Protein AF-A0A7L2BJD1-F1 (afdb_monomer_lite)

pLDDT: mean 76.19, std 15.93, range [39.94, 93.81]

Sequence (94 aa):
PVSPRSMAVQTTEWIFLGCYHGHVATIWSLGMLLYVMVCGSMPFWDDCDIVWGQLFFRKQVSPDCQHLICWCLSKHPADRPVLEQILRHPWVRG

Foldseek 3Di:
DDDPVVVVVVCVVCCVVCVLVVQLVVLLVVLQVLLCVVQVDGQDDDPVCLVVLDGDRPDPDDPQSVVSSSQSSDNDSVSHDGPVVSCVGPVNVD

Structure (mmCIF, N/CA/C/O backbone):
data_AF-A0A7L2BJD1-F1
#
_entry.id   AF-A0A7L2BJD1-F1
#
loop_
_atom_site.group_PDB
_atom_site.id
_atom_site.type_symbol
_atom_site.label_atom_id
_atom_site.label_alt_id
_atom_site.label_comp_id
_atom_site.label_asym_id
_atom_site.label_entity_id
_atom_site.label_seq_id
_atom_site.pdbx_PDB_ins_code
_atom_site.Cartn_x
_atom_site.Cartn_y
_atom_site.Cartn_z
_atom_site.occupancy
_atom_site.B_iso_or_equiv
_atom_site.auth_seq_id
_atom_site.auth_comp_id
_atom_site.auth_asym_id
_atom_site.auth_atom_id
_atom_site.pdbx_PDB_model_num
ATOM 1 N N . PRO A 1 1 ? 17.397 3.889 -42.124 1.00 39.94 1 PRO A N 1
ATOM 2 C CA . PRO A 1 1 ? 16.221 4.790 -42.055 1.00 39.94 1 PRO A CA 1
ATOM 3 C C . PRO A 1 1 ? 14.957 3.995 -41.697 1.00 39.94 1 PRO A C 1
ATOM 5 O O . PRO A 1 1 ? 14.371 3.333 -42.547 1.00 39.94 1 PRO A O 1
ATOM 8 N N . VAL A 1 2 ? 14.611 3.969 -40.409 1.00 47.25 2 VAL A N 1
ATOM 9 C CA . VAL A 1 2 ? 13.447 3.235 -39.888 1.00 47.25 2 VAL A CA 1
ATOM 10 C C . VAL A 1 2 ? 12.153 3.997 -40.186 1.00 47.25 2 VAL A C 1
ATOM 12 O O . VAL A 1 2 ? 12.084 5.212 -40.024 1.00 47.25 2 VAL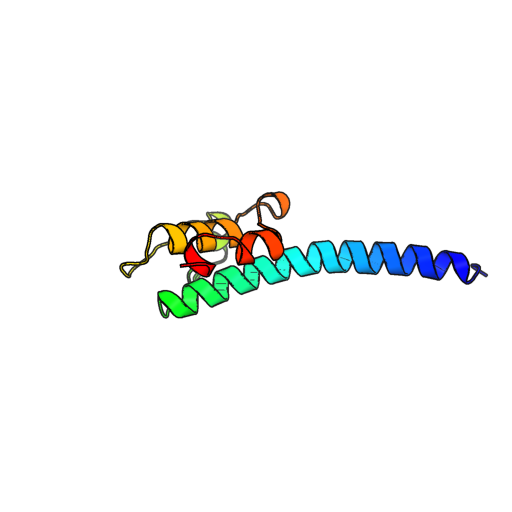 A O 1
ATOM 15 N N . SER A 1 3 ? 11.150 3.268 -40.678 1.00 46.12 3 SER A N 1
ATOM 16 C CA . SER A 1 3 ? 9.871 3.795 -41.167 1.00 46.12 3 SER A CA 1
ATOM 17 C C . SER A 1 3 ? 9.016 4.366 -40.017 1.00 46.12 3 SER A C 1
ATOM 19 O O . SER A 1 3 ? 8.998 3.772 -38.937 1.00 46.12 3 SER A O 1
ATOM 21 N N . PRO A 1 4 ? 8.258 5.465 -40.211 1.00 53.25 4 PRO A N 1
ATOM 22 C CA . PRO A 1 4 ? 7.480 6.124 -39.149 1.00 53.25 4 PRO A CA 1
ATOM 23 C C . PRO A 1 4 ? 6.436 5.227 -38.455 1.00 53.25 4 PRO A C 1
ATOM 25 O O . PRO A 1 4 ? 6.066 5.491 -37.314 1.00 53.25 4 PRO A O 1
ATOM 28 N N . ARG A 1 5 ? 6.001 4.122 -39.081 1.00 52.78 5 ARG A N 1
ATOM 29 C CA . ARG A 1 5 ? 5.136 3.115 -38.429 1.00 52.78 5 ARG A CA 1
ATOM 30 C C . ARG A 1 5 ? 5.838 2.330 -37.320 1.00 52.78 5 ARG A C 1
ATOM 32 O O . ARG A 1 5 ? 5.187 1.956 -36.352 1.00 52.78 5 ARG A O 1
ATOM 39 N N . SER A 1 6 ? 7.144 2.098 -37.437 1.00 49.06 6 SER A N 1
ATOM 40 C CA . SER A 1 6 ? 7.919 1.364 -36.431 1.00 49.06 6 SER A CA 1
ATOM 41 C C . SER A 1 6 ? 8.142 2.198 -35.168 1.00 49.06 6 SER A C 1
ATOM 43 O O . SER A 1 6 ? 8.147 1.646 -34.075 1.00 49.06 6 SER A O 1
ATOM 45 N N . MET A 1 7 ? 8.233 3.529 -35.298 1.00 53.19 7 MET A N 1
ATOM 46 C CA . MET A 1 7 ? 8.322 4.433 -34.145 1.00 53.19 7 MET A CA 1
ATOM 47 C C . MET A 1 7 ? 7.046 4.421 -33.305 1.00 53.19 7 MET A C 1
ATOM 49 O O . MET A 1 7 ? 7.152 4.479 -32.093 1.00 53.19 7 MET A O 1
ATOM 53 N N . ALA A 1 8 ? 5.861 4.308 -33.912 1.00 53.25 8 ALA A N 1
ATOM 54 C CA . ALA A 1 8 ? 4.598 4.309 -33.170 1.00 53.25 8 ALA A CA 1
ATOM 55 C C . ALA A 1 8 ? 4.378 3.024 -32.351 1.00 53.25 8 ALA A C 1
ATOM 57 O O . ALA A 1 8 ? 3.861 3.085 -31.240 1.00 53.25 8 ALA A O 1
ATOM 58 N N . VAL A 1 9 ? 4.785 1.858 -32.864 1.00 52.66 9 VAL A N 1
ATOM 59 C CA . VAL A 1 9 ? 4.727 0.602 -32.090 1.00 52.66 9 VAL A CA 1
ATOM 60 C C . VAL A 1 9 ? 5.756 0.642 -30.966 1.00 52.66 9 VAL A C 1
ATOM 62 O O . VAL A 1 9 ? 5.409 0.338 -29.829 1.00 52.66 9 VAL A O 1
ATOM 65 N N . GLN A 1 10 ? 6.958 1.143 -31.268 1.00 44.72 10 GLN A N 1
ATOM 66 C CA . GLN A 1 10 ? 8.029 1.281 -30.294 1.00 44.72 10 GLN A CA 1
ATOM 67 C C . GLN A 1 10 ? 7.678 2.287 -29.190 1.00 44.72 10 GLN A C 1
ATOM 69 O O . GLN A 1 10 ? 7.824 1.998 -28.011 1.00 44.72 10 GLN A O 1
ATOM 74 N N . THR A 1 11 ? 7.123 3.452 -29.518 1.00 53.12 11 THR A N 1
ATOM 75 C CA . THR A 1 11 ? 6.646 4.396 -28.500 1.00 53.12 11 THR A CA 1
ATOM 76 C C . THR A 1 11 ? 5.520 3.791 -27.684 1.00 53.12 11 THR A C 1
ATOM 78 O 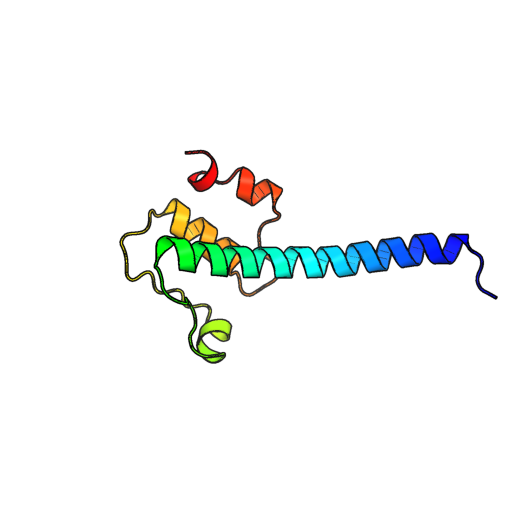O . THR A 1 11 ? 5.504 3.987 -26.482 1.00 53.12 11 THR A O 1
ATOM 81 N N . THR A 1 12 ? 4.620 3.014 -28.287 1.00 52.53 12 THR A N 1
ATOM 82 C CA . THR A 1 12 ? 3.541 2.359 -27.546 1.00 52.53 12 THR A CA 1
ATOM 83 C C . THR A 1 12 ? 4.105 1.307 -26.595 1.00 52.53 12 THR A C 1
ATOM 85 O O . THR A 1 12 ? 3.780 1.358 -25.425 1.00 52.53 12 THR A O 1
ATOM 88 N N . GLU A 1 13 ? 5.018 0.423 -26.995 1.00 47.94 13 GLU A N 1
ATOM 89 C CA . GLU A 1 13 ? 5.638 -0.531 -26.058 1.00 47.94 13 GLU A CA 1
ATOM 90 C C . GLU A 1 13 ? 6.524 0.150 -25.000 1.00 47.94 13 GLU A C 1
ATOM 92 O O . GLU A 1 13 ? 6.503 -0.302 -23.867 1.00 47.94 13 GLU A O 1
ATOM 97 N N . TRP A 1 14 ? 7.226 1.255 -25.295 1.00 49.00 14 TRP A N 1
ATOM 98 C CA . TRP A 1 14 ? 8.014 2.017 -24.307 1.00 49.00 14 TRP A CA 1
ATOM 99 C C . TRP A 1 14 ? 7.140 2.842 -23.358 1.00 49.00 14 TRP A C 1
ATOM 101 O O . TRP A 1 14 ? 7.440 2.926 -22.170 1.00 49.00 14 TRP A O 1
ATOM 111 N N . ILE A 1 15 ? 6.049 3.427 -23.856 1.00 53.38 15 ILE A N 1
ATOM 112 C CA . ILE A 1 15 ? 5.037 4.105 -23.044 1.00 53.38 15 ILE A CA 1
ATOM 113 C C . ILE A 1 15 ? 4.294 3.059 -22.230 1.00 53.38 15 ILE A C 1
ATOM 115 O O . ILE A 1 15 ? 4.131 3.267 -21.050 1.00 53.38 15 ILE A O 1
ATOM 119 N N . PHE A 1 16 ? 3.915 1.905 -22.775 1.00 50.25 16 PHE A N 1
ATOM 120 C CA . PHE A 1 16 ? 3.281 0.849 -21.997 1.00 50.25 16 PHE A CA 1
ATOM 121 C C . PHE A 1 16 ? 4.268 0.234 -21.001 1.00 50.25 16 PHE A C 1
ATOM 123 O O . PHE A 1 16 ? 3.906 0.169 -19.844 1.00 50.25 16 PHE A O 1
ATOM 130 N N . LEU A 1 17 ? 5.514 -0.133 -21.332 1.00 49.41 17 LEU A N 1
ATOM 131 C CA . LEU A 1 17 ? 6.488 -0.637 -20.341 1.00 49.41 17 LEU A CA 1
ATOM 132 C C . LEU A 1 17 ? 6.842 0.423 -19.293 1.00 49.41 17 LEU A C 1
ATOM 134 O O . LEU A 1 17 ? 6.957 0.090 -18.115 1.00 49.41 17 LEU A O 1
ATOM 138 N N . GLY A 1 18 ? 7.010 1.680 -19.707 1.00 49.53 18 GLY A N 1
ATOM 139 C CA . GLY A 1 18 ? 7.299 2.823 -18.842 1.00 49.53 18 GLY A CA 1
ATOM 140 C C . GLY A 1 18 ? 6.096 3.270 -18.012 1.00 49.53 18 GLY A C 1
ATOM 141 O O . GLY A 1 18 ? 6.275 3.698 -16.880 1.00 49.53 18 GLY A O 1
ATOM 142 N N . CYS A 1 19 ? 4.871 3.096 -18.508 1.00 52.19 19 CYS A N 1
ATOM 143 C CA . CYS A 1 19 ? 3.621 3.274 -17.771 1.00 52.19 19 CYS A CA 1
ATOM 144 C C . CYS A 1 19 ? 3.297 2.044 -16.928 1.00 52.19 19 CYS A C 1
ATOM 146 O O . CYS A 1 19 ? 2.716 2.214 -15.878 1.00 52.19 19 CYS A O 1
ATOM 148 N N . TYR A 1 20 ? 3.687 0.825 -17.290 1.00 51.66 20 TYR A N 1
ATOM 149 C CA . TYR A 1 20 ? 3.524 -0.362 -16.447 1.00 51.66 20 TYR A CA 1
ATOM 150 C C . TYR A 1 20 ? 4.486 -0.267 -15.262 1.00 51.66 20 TYR A C 1
ATOM 152 O O . TYR A 1 20 ? 4.050 -0.345 -14.117 1.00 51.66 20 TYR A O 1
ATOM 160 N N . HIS A 1 21 ? 5.768 0.030 -15.503 1.00 55.25 21 HIS A N 1
ATOM 161 C CA . HIS A 1 21 ? 6.719 0.330 -14.426 1.00 55.25 21 HIS A CA 1
ATOM 162 C C . HIS A 1 21 ? 6.345 1.615 -13.678 1.00 55.25 21 HIS A C 1
ATOM 164 O O . HIS A 1 21 ? 6.427 1.659 -12.454 1.00 55.25 21 HIS A O 1
ATOM 170 N N . GLY A 1 22 ? 5.881 2.643 -14.391 1.00 59.88 22 GLY A N 1
ATOM 171 C CA . GLY A 1 22 ? 5.462 3.921 -13.822 1.00 59.88 22 GLY A CA 1
ATOM 172 C C . GLY A 1 22 ? 4.209 3.801 -12.963 1.00 59.88 22 GLY A C 1
ATOM 173 O O . GLY A 1 22 ? 4.178 4.360 -11.875 1.00 59.88 22 GLY A O 1
ATOM 174 N N . HIS A 1 23 ? 3.209 3.021 -13.372 1.00 64.69 23 HIS A N 1
ATOM 175 C CA . HIS A 1 23 ? 2.014 2.734 -12.580 1.00 64.69 23 HIS A CA 1
ATOM 176 C C . HIS A 1 23 ? 2.405 1.965 -11.327 1.00 64.69 23 HIS A C 1
ATOM 178 O O . HIS A 1 23 ? 2.007 2.351 -10.238 1.00 64.69 23 HIS A O 1
ATOM 184 N N . VAL A 1 24 ? 3.242 0.936 -11.439 1.00 63.28 24 VAL A N 1
ATOM 185 C CA . VAL A 1 24 ? 3.679 0.157 -10.275 1.00 63.28 24 VAL A CA 1
ATOM 186 C C . VAL A 1 24 ? 4.512 1.006 -9.298 1.00 63.28 24 VAL A C 1
ATOM 188 O O . VAL A 1 24 ? 4.351 0.880 -8.078 1.00 63.28 24 VAL A O 1
ATOM 191 N N . ALA A 1 25 ? 5.357 1.910 -9.801 1.00 70.00 25 ALA A N 1
ATOM 192 C CA . ALA A 1 25 ? 6.044 2.907 -8.982 1.00 70.00 25 ALA A CA 1
ATOM 193 C C . ALA A 1 25 ? 5.054 3.898 -8.340 1.00 70.00 25 ALA A C 1
ATOM 195 O O . ALA A 1 25 ? 5.139 4.165 -7.144 1.00 70.00 25 ALA A O 1
ATOM 196 N N . THR A 1 26 ? 4.055 4.362 -9.095 1.00 81.44 26 THR A N 1
ATOM 197 C CA . THR A 1 26 ? 3.004 5.273 -8.615 1.00 81.44 26 THR A CA 1
ATOM 198 C C . THR A 1 26 ? 2.176 4.642 -7.496 1.00 81.44 26 THR A C 1
ATOM 200 O O . THR A 1 26 ? 1.876 5.311 -6.513 1.00 81.44 26 THR A O 1
ATOM 203 N N . ILE A 1 27 ? 1.846 3.352 -7.594 1.00 88.88 27 ILE A N 1
ATOM 204 C CA . ILE A 1 27 ? 1.083 2.621 -6.571 1.00 88.88 27 ILE A CA 1
ATOM 205 C C . ILE A 1 27 ? 1.888 2.490 -5.276 1.00 88.88 27 ILE A C 1
ATOM 207 O O . ILE A 1 27 ? 1.339 2.646 -4.186 1.00 88.88 27 ILE A O 1
ATOM 211 N N . TRP A 1 28 ? 3.201 2.282 -5.377 1.00 86.81 28 TRP A N 1
ATOM 212 C CA . TRP A 1 28 ? 4.066 2.250 -4.201 1.00 86.81 28 TRP A CA 1
ATOM 213 C C . TRP A 1 28 ? 4.149 3.621 -3.524 1.00 86.81 28 TRP A C 1
ATOM 215 O O . TRP A 1 28 ? 3.921 3.728 -2.321 1.00 86.81 28 TRP A O 1
ATOM 225 N N . SER A 1 29 ? 4.367 4.690 -4.297 1.00 86.44 29 SER A N 1
ATOM 226 C CA . SER A 1 29 ? 4.332 6.062 -3.777 1.00 86.44 29 SER A CA 1
ATOM 227 C C . SER A 1 29 ? 2.972 6.420 -3.169 1.00 86.44 29 SER A C 1
ATOM 229 O O . SER A 1 29 ? 2.920 7.097 -2.144 1.00 86.44 29 SER A O 1
ATOM 231 N N . LEU A 1 30 ? 1.872 5.928 -3.747 1.00 90.19 30 LEU A N 1
ATOM 232 C CA . LEU A 1 30 ? 0.526 6.086 -3.200 1.00 90.19 30 LEU A CA 1
ATOM 233 C C . LEU A 1 30 ? 0.375 5.368 -1.852 1.00 90.19 30 LEU A C 1
ATOM 235 O O . LEU A 1 30 ? -0.184 5.945 -0.924 1.00 90.19 30 LEU A O 1
ATOM 239 N N . GLY A 1 31 ? 0.901 4.147 -1.718 1.00 90.69 31 GLY A N 1
ATOM 240 C CA . GLY A 1 31 ? 0.930 3.412 -0.450 1.00 90.69 31 GLY A CA 1
ATOM 241 C C . GLY A 1 31 ? 1.721 4.145 0.638 1.00 90.69 31 GLY A C 1
ATOM 242 O O . GLY A 1 31 ? 1.245 4.267 1.766 1.00 90.69 31 GLY A O 1
ATOM 243 N N . MET A 1 32 ? 2.883 4.707 0.283 1.00 89.69 32 MET A N 1
ATOM 244 C CA . MET A 1 32 ? 3.698 5.531 1.185 1.00 89.69 32 MET A CA 1
ATOM 245 C C . MET A 1 32 ? 2.942 6.785 1.631 1.00 89.69 32 MET A C 1
ATOM 247 O O . MET A 1 32 ? 2.868 7.074 2.824 1.00 89.69 32 MET A O 1
ATOM 251 N N . LEU A 1 33 ? 2.342 7.510 0.681 1.00 90.25 33 LEU A N 1
ATOM 252 C CA . LEU A 1 33 ? 1.560 8.713 0.960 1.00 90.25 33 LEU A CA 1
ATOM 253 C C . LEU A 1 33 ? 0.367 8.399 1.864 1.00 90.25 33 LEU A C 1
ATOM 255 O O . LEU A 1 33 ? 0.133 9.102 2.843 1.00 90.25 33 LEU A O 1
ATOM 259 N N . LEU A 1 34 ? -0.364 7.325 1.566 1.00 90.25 34 LEU A N 1
ATOM 260 C CA . LEU A 1 34 ? -1.505 6.892 2.358 1.00 90.25 34 LEU A CA 1
ATOM 261 C C . LEU A 1 34 ? -1.096 6.558 3.794 1.00 90.25 34 LEU A C 1
ATOM 263 O O . LEU A 1 34 ? -1.732 7.041 4.729 1.00 90.25 34 LEU A O 1
ATOM 267 N N . TYR A 1 35 ? -0.002 5.815 3.973 1.00 90.69 35 TYR A N 1
ATOM 268 C CA . TYR A 1 35 ? 0.547 5.531 5.296 1.00 90.69 35 TYR A CA 1
ATOM 269 C C . TYR A 1 35 ? 0.895 6.819 6.054 1.00 90.69 35 TYR A C 1
ATOM 271 O O . TYR A 1 35 ? 0.521 6.974 7.216 1.00 90.69 35 TYR A O 1
ATOM 279 N N . VAL A 1 36 ? 1.563 7.775 5.399 1.00 89.44 36 VAL A N 1
ATOM 280 C CA . VAL A 1 36 ? 1.904 9.068 6.011 1.00 89.44 36 VAL A CA 1
ATOM 281 C C . VAL A 1 36 ? 0.646 9.845 6.403 1.00 89.44 36 VAL A C 1
ATOM 283 O O . VAL A 1 36 ? 0.616 10.416 7.488 1.00 89.44 36 VAL A O 1
ATOM 286 N N . MET A 1 37 ? -0.413 9.827 5.591 1.00 89.00 37 MET A N 1
ATOM 287 C CA . MET A 1 37 ? -1.673 10.503 5.923 1.00 89.00 37 MET A CA 1
ATOM 288 C C . MET A 1 37 ? -2.356 9.904 7.160 1.00 89.00 37 MET A C 1
ATOM 290 O O . MET A 1 37 ? -2.865 10.653 7.992 1.00 89.00 37 MET A O 1
ATOM 294 N N . VAL A 1 38 ? -2.355 8.574 7.318 1.00 88.50 38 VAL A N 1
ATOM 295 C CA . VAL A 1 38 ? -3.056 7.917 8.439 1.00 88.50 38 VAL A CA 1
ATOM 296 C C . VAL A 1 38 ? -2.205 7.819 9.708 1.00 88.50 38 VAL A C 1
ATOM 298 O O . VAL A 1 38 ? -2.697 8.040 10.817 1.00 88.50 38 VAL A O 1
ATOM 301 N N . CYS A 1 39 ? -0.912 7.523 9.580 1.00 86.19 39 CYS A N 1
ATOM 302 C CA . CYS A 1 39 ? -0.009 7.364 10.718 1.00 86.19 39 CYS A CA 1
ATOM 303 C C . CYS A 1 39 ? 0.688 8.675 11.107 1.00 86.19 39 CYS A C 1
ATOM 305 O O . CYS A 1 39 ? 0.954 8.883 12.293 1.00 86.19 39 CYS A O 1
ATOM 307 N N . GLY A 1 40 ? 0.914 9.593 10.162 1.00 83.62 40 GLY A N 1
ATOM 308 C CA . GLY A 1 40 ? 1.648 10.846 10.378 1.00 83.62 40 GLY A CA 1
ATOM 309 C C . GLY A 1 40 ? 3.169 10.671 10.452 1.00 83.62 40 GLY A C 1
ATOM 310 O O . GLY A 1 40 ? 3.866 11.577 10.895 1.00 83.62 40 GLY A O 1
ATOM 311 N N . SER A 1 41 ? 3.687 9.503 10.074 1.00 81.88 41 SER A N 1
ATOM 312 C CA . SER A 1 41 ? 5.112 9.164 10.109 1.00 81.88 41 SER A CA 1
ATOM 313 C C . SER A 1 41 ? 5.486 8.310 8.901 1.00 81.88 41 SER A C 1
ATOM 315 O O . SER A 1 41 ? 4.618 7.656 8.329 1.00 81.88 41 SER A O 1
ATOM 317 N N . MET A 1 42 ? 6.770 8.269 8.542 1.00 79.38 42 MET A N 1
ATOM 318 C CA . MET A 1 42 ? 7.259 7.394 7.471 1.00 79.38 42 MET A CA 1
ATOM 319 C C . MET A 1 42 ? 7.144 5.910 7.889 1.00 79.38 42 MET A C 1
ATOM 321 O O . MET A 1 42 ? 7.426 5.601 9.052 1.00 79.38 42 MET A O 1
ATOM 325 N N . PRO A 1 43 ? 6.713 4.996 6.995 1.00 74.38 43 PRO A N 1
ATOM 326 C CA . PRO A 1 43 ? 6.634 3.564 7.305 1.00 74.38 43 PRO A CA 1
ATOM 327 C C . PRO A 1 43 ? 8.003 2.885 7.393 1.00 74.38 43 PRO A C 1
ATOM 329 O O . PRO A 1 43 ? 8.158 1.955 8.176 1.00 74.38 43 PRO A O 1
ATOM 332 N N . PHE A 1 44 ? 8.980 3.365 6.622 1.00 79.00 44 PHE A N 1
ATOM 333 C CA . PHE A 1 44 ? 10.329 2.809 6.527 1.00 79.00 44 PHE A CA 1
ATOM 334 C C . PHE A 1 44 ? 11.349 3.909 6.823 1.00 79.00 44 PHE A C 1
ATOM 336 O O . PHE A 1 44 ? 11.175 5.036 6.349 1.00 79.00 44 PHE A O 1
ATOM 343 N N . TRP A 1 45 ? 12.381 3.599 7.609 1.00 71.88 45 TRP A N 1
ATOM 344 C CA . TRP A 1 45 ? 13.462 4.541 7.933 1.00 71.88 45 TRP A CA 1
ATOM 345 C C . TRP A 1 45 ? 14.774 4.163 7.248 1.00 71.88 45 TRP A C 1
ATOM 347 O O . TRP A 1 45 ? 15.568 5.052 6.951 1.00 71.88 45 TRP A O 1
ATOM 357 N N . ASP A 1 46 ? 14.966 2.872 6.972 1.00 71.94 46 ASP A N 1
ATOM 358 C CA . ASP A 1 46 ? 16.152 2.317 6.323 1.00 71.94 46 ASP A CA 1
ATOM 359 C C . ASP A 1 46 ? 15.771 1.413 5.136 1.00 71.94 46 ASP A C 1
ATOM 361 O O . ASP A 1 46 ? 14.675 0.842 5.097 1.00 71.94 46 ASP A O 1
ATOM 365 N N . ASP A 1 47 ? 16.688 1.240 4.181 1.00 68.50 47 ASP A N 1
ATOM 366 C CA . ASP A 1 47 ? 16.513 0.332 3.041 1.00 68.50 47 ASP A CA 1
ATOM 367 C C . ASP A 1 47 ? 16.260 -1.111 3.498 1.00 68.50 47 ASP A C 1
ATOM 369 O O . ASP A 1 47 ? 15.508 -1.852 2.857 1.00 68.50 47 ASP A O 1
ATOM 373 N N . CYS A 1 48 ? 16.818 -1.505 4.647 1.00 70.25 48 CYS A N 1
ATOM 374 C CA . CYS A 1 48 ? 16.531 -2.793 5.263 1.00 70.25 48 CYS A CA 1
ATOM 375 C C . CYS A 1 48 ? 15.031 -2.962 5.535 1.00 70.25 48 CYS A C 1
ATOM 377 O O . CYS A 1 48 ? 14.468 -4.001 5.190 1.00 70.25 48 CYS A O 1
ATOM 379 N N . ASP A 1 49 ? 14.355 -1.952 6.089 1.00 70.06 49 ASP A N 1
ATOM 380 C CA . ASP A 1 49 ? 12.927 -2.042 6.425 1.00 70.06 49 ASP A CA 1
ATOM 381 C C . ASP A 1 49 ? 12.070 -2.253 5.168 1.00 70.06 49 ASP A C 1
ATOM 383 O O . ASP A 1 49 ? 11.100 -3.017 5.183 1.00 70.06 49 ASP A O 1
ATOM 387 N N . ILE A 1 50 ? 12.474 -1.633 4.055 1.00 71.75 50 ILE A N 1
ATOM 388 C CA . ILE A 1 50 ? 11.832 -1.779 2.744 1.00 71.75 50 ILE A CA 1
ATOM 389 C C . ILE A 1 50 ? 12.009 -3.213 2.228 1.00 71.75 50 ILE A C 1
ATOM 391 O O . ILE A 1 50 ? 11.046 -3.843 1.782 1.00 71.75 50 ILE A O 1
ATOM 395 N N . VAL A 1 51 ? 13.223 -3.762 2.333 1.00 69.69 51 VAL A N 1
ATOM 396 C CA . VAL A 1 51 ? 13.534 -5.142 1.927 1.00 69.69 51 VAL A CA 1
ATOM 397 C C . VAL A 1 51 ? 12.771 -6.156 2.782 1.00 69.69 51 VAL A C 1
ATOM 399 O O . VAL A 1 51 ? 12.265 -7.158 2.263 1.00 69.69 51 VAL A O 1
ATOM 402 N N . TRP A 1 52 ? 12.627 -5.901 4.083 1.00 70.94 52 TRP A N 1
ATOM 403 C CA . TRP A 1 52 ? 11.857 -6.751 4.992 1.00 70.94 52 TRP A CA 1
ATOM 404 C C . TRP A 1 52 ? 10.347 -6.587 4.818 1.00 70.94 52 TRP A C 1
ATOM 406 O O . TRP A 1 52 ? 9.619 -7.559 5.036 1.00 70.94 52 TRP A O 1
ATOM 416 N N . GLY A 1 53 ? 9.877 -5.443 4.315 1.00 69.25 53 GLY A N 1
ATOM 417 C CA . GLY A 1 53 ? 8.463 -5.164 4.051 1.00 69.25 53 GLY A CA 1
ATOM 418 C C . GLY A 1 53 ? 7.605 -5.193 5.315 1.00 69.25 53 GLY A C 1
ATOM 419 O O . GLY A 1 53 ? 6.416 -5.497 5.244 1.00 69.25 53 GLY A O 1
ATOM 420 N N . GLN A 1 54 ? 8.209 -4.941 6.479 1.00 71.56 54 GLN A N 1
ATOM 421 C CA . GLN A 1 54 ? 7.491 -4.901 7.747 1.00 71.56 54 GLN A CA 1
ATOM 422 C C . GLN A 1 54 ? 6.888 -3.511 7.947 1.00 71.56 54 GLN A C 1
ATOM 424 O O . GLN A 1 54 ? 7.600 -2.535 8.157 1.00 71.56 54 GLN A O 1
ATOM 429 N N . LEU A 1 55 ? 5.560 -3.430 7.887 1.00 80.12 55 LEU A N 1
ATOM 430 C CA . LEU A 1 55 ? 4.807 -2.215 8.186 1.00 80.12 55 LEU A CA 1
ATOM 431 C C . LEU A 1 55 ? 4.374 -2.217 9.651 1.00 80.12 55 LEU A C 1
ATOM 433 O O . LEU A 1 55 ? 3.778 -3.186 10.121 1.00 80.12 55 LEU A O 1
ATOM 437 N N . PHE A 1 56 ? 4.641 -1.122 10.367 1.00 80.94 56 PHE A N 1
ATOM 438 C CA . PHE A 1 56 ? 4.295 -0.998 11.783 1.00 80.94 56 PHE A CA 1
ATOM 439 C C . PHE A 1 56 ? 3.288 0.123 12.049 1.00 80.94 56 PHE A C 1
ATOM 441 O O . PHE A 1 56 ? 3.649 1.281 12.254 1.00 80.94 56 PHE A O 1
ATOM 448 N N . PHE A 1 57 ? 2.006 -0.222 12.135 1.00 83.00 57 PHE A N 1
ATOM 449 C CA . PHE A 1 57 ? 0.949 0.747 12.417 1.00 83.00 57 PHE A CA 1
ATOM 450 C C . PHE A 1 57 ? 0.939 1.150 13.902 1.00 83.00 57 PHE A C 1
ATOM 452 O O . PHE A 1 57 ? 0.401 0.446 14.752 1.00 83.00 57 PHE A O 1
ATOM 459 N N . ARG A 1 58 ? 1.520 2.315 14.230 1.00 71.94 58 ARG A N 1
ATOM 460 C CA . ARG A 1 58 ? 1.546 2.853 15.612 1.00 71.94 58 ARG A CA 1
ATOM 461 C C . ARG A 1 58 ? 0.186 3.343 16.118 1.00 71.94 58 ARG A C 1
ATOM 463 O O . ARG A 1 58 ? -0.003 3.481 17.322 1.00 71.94 58 ARG A O 1
ATOM 470 N N . LYS A 1 59 ? -0.728 3.676 15.206 1.00 77.31 59 LYS A N 1
ATOM 471 C CA . LYS A 1 59 ? -2.074 4.178 15.511 1.00 77.31 59 LYS A CA 1
ATOM 472 C C . LYS A 1 59 ? -3.111 3.107 15.201 1.00 77.31 59 LYS A C 1
ATOM 474 O O . LYS A 1 59 ? -2.867 2.232 14.374 1.00 77.31 59 LYS A O 1
ATOM 479 N N . GLN A 1 60 ? -4.288 3.216 15.817 1.00 83.31 60 GLN A N 1
ATOM 480 C CA . GLN A 1 60 ? -5.440 2.415 15.414 1.00 83.31 60 GLN A CA 1
ATOM 481 C C . GLN A 1 60 ? -5.881 2.840 14.011 1.00 83.31 60 GLN A C 1
ATOM 483 O O . GLN A 1 60 ? -6.513 3.875 13.821 1.00 83.31 60 GLN A O 1
ATOM 488 N N . VAL A 1 61 ? -5.485 2.041 13.028 1.00 87.50 61 VAL A N 1
ATOM 489 C CA . VAL A 1 61 ? -5.869 2.167 11.622 1.00 87.50 61 VAL A CA 1
ATOM 490 C C . VAL A 1 61 ? -6.862 1.044 11.327 1.00 87.50 61 VAL A C 1
ATOM 492 O O . VAL A 1 61 ? -6.672 -0.071 11.817 1.00 87.50 61 VAL A O 1
ATOM 495 N N . SER A 1 62 ? -7.928 1.310 10.566 1.00 91.56 62 SER A N 1
ATOM 496 C CA . SER A 1 62 ? -8.924 0.272 10.274 1.00 91.56 62 SER A CA 1
ATOM 497 C C . SER A 1 62 ? -8.291 -0.904 9.513 1.00 91.56 62 SER A C 1
ATOM 499 O O . SER A 1 62 ? -7.373 -0.680 8.716 1.00 91.56 62 SER A O 1
ATOM 501 N N . PRO A 1 63 ? -8.760 -2.149 9.722 1.00 90.56 63 PRO A N 1
ATOM 502 C CA . PRO A 1 63 ? -8.216 -3.320 9.034 1.00 90.56 63 PRO A CA 1
ATOM 503 C C . PRO A 1 63 ? -8.202 -3.162 7.509 1.00 90.56 63 PRO A C 1
ATOM 505 O 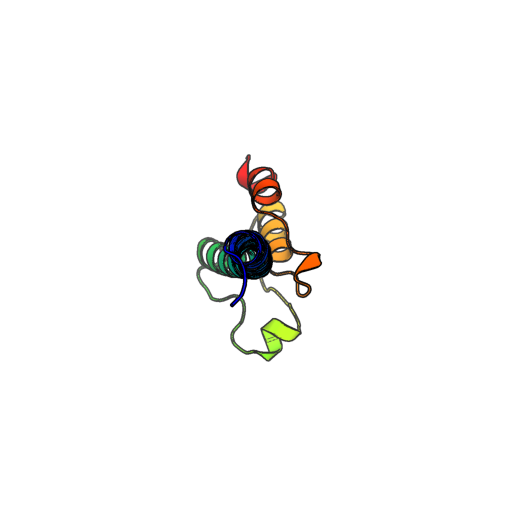O . PRO A 1 63 ? -7.203 -3.484 6.872 1.00 90.56 63 PRO A O 1
ATOM 508 N N . ASP A 1 64 ? -9.254 -2.574 6.932 1.00 92.69 64 ASP A N 1
ATOM 509 C CA . ASP A 1 64 ? -9.334 -2.318 5.490 1.00 92.69 64 ASP A CA 1
ATOM 510 C C . ASP A 1 64 ? -8.282 -1.310 5.013 1.00 92.69 64 ASP A C 1
ATOM 512 O O . ASP A 1 64 ? -7.716 -1.453 3.931 1.00 92.69 64 ASP A O 1
ATOM 516 N N . CYS A 1 65 ? -7.979 -0.293 5.820 1.00 91.44 65 CYS A N 1
ATOM 517 C CA . CYS A 1 65 ? -6.936 0.672 5.490 1.00 91.44 65 CYS A CA 1
ATOM 518 C C . CYS A 1 65 ? -5.550 0.026 5.539 1.00 91.44 65 CYS A C 1
ATOM 520 O O . CYS A 1 65 ? -4.755 0.199 4.617 1.00 91.44 65 CYS A O 1
ATOM 522 N N . GLN A 1 66 ? -5.277 -0.755 6.592 1.00 91.56 66 GLN A N 1
ATOM 523 C CA . GLN A 1 66 ? -4.018 -1.491 6.720 1.00 91.56 66 GLN A CA 1
ATOM 524 C C . GLN A 1 66 ? -3.834 -2.444 5.541 1.00 91.56 66 GLN A C 1
ATOM 526 O O . GLN A 1 66 ? -2.768 -2.463 4.932 1.00 91.56 66 GLN A O 1
ATOM 531 N N . HIS A 1 67 ? -4.890 -3.174 5.175 1.00 92.69 67 HIS A N 1
ATOM 532 C CA . HIS A 1 67 ? -4.881 -4.068 4.027 1.00 92.69 67 HIS A CA 1
ATOM 533 C C . HIS A 1 67 ? -4.546 -3.325 2.729 1.00 92.69 67 HIS A C 1
ATOM 535 O O . HIS A 1 67 ? -3.635 -3.737 2.016 1.00 92.69 67 HIS A O 1
ATOM 541 N N . LEU A 1 68 ? -5.210 -2.196 2.452 1.00 93.19 68 LEU A N 1
ATOM 542 C CA . LEU A 1 68 ? -4.939 -1.406 1.251 1.00 93.19 68 LEU A CA 1
ATOM 543 C C . LEU A 1 68 ? -3.488 -0.905 1.201 1.00 93.19 68 LEU A C 1
ATOM 545 O O . LEU A 1 68 ? -2.843 -0.986 0.157 1.00 93.19 68 LEU A O 1
ATOM 549 N N . ILE A 1 69 ? -2.961 -0.415 2.326 1.00 92.25 69 ILE A N 1
ATOM 550 C CA . ILE A 1 69 ? -1.579 0.066 2.418 1.00 92.25 69 ILE A CA 1
ATOM 551 C C . ILE A 1 69 ? -0.590 -1.077 2.173 1.00 92.25 69 ILE A C 1
ATOM 553 O O . ILE A 1 69 ? 0.315 -0.932 1.351 1.00 92.25 69 ILE A O 1
ATOM 557 N N . CYS A 1 70 ? -0.776 -2.218 2.842 1.00 90.88 70 CYS A N 1
ATOM 558 C CA . CYS A 1 70 ? 0.053 -3.405 2.647 1.00 90.88 70 CYS A CA 1
ATOM 559 C C . CYS A 1 70 ? 0.011 -3.879 1.191 1.00 90.88 70 CYS A C 1
ATOM 561 O O . CYS A 1 70 ? 1.049 -4.214 0.626 1.00 90.88 70 CYS A O 1
ATOM 563 N N . TRP A 1 71 ? -1.165 -3.850 0.561 1.00 91.94 71 TRP A N 1
ATOM 564 C CA . TRP A 1 71 ? -1.330 -4.281 -0.821 1.00 91.94 71 TRP A CA 1
ATOM 565 C C . TRP A 1 71 ? -0.561 -3.374 -1.794 1.00 91.94 71 TRP A C 1
ATOM 567 O O . TRP A 1 71 ? 0.205 -3.867 -2.624 1.00 91.94 71 TRP A O 1
ATOM 577 N N . CYS A 1 72 ? -0.667 -2.050 -1.636 1.00 91.12 72 CYS A N 1
ATOM 578 C CA . CYS A 1 72 ? 0.098 -1.066 -2.411 1.00 91.12 72 CYS A CA 1
ATOM 579 C C . CYS A 1 72 ? 1.619 -1.173 -2.204 1.00 91.12 72 CYS A C 1
ATOM 581 O O . CYS A 1 72 ? 2.390 -0.962 -3.143 1.00 91.12 72 CYS A O 1
ATOM 583 N N . LEU A 1 73 ? 2.054 -1.511 -0.988 1.00 89.75 73 LEU A N 1
ATOM 584 C CA . LEU A 1 73 ? 3.466 -1.629 -0.606 1.00 89.75 73 LEU A CA 1
ATOM 585 C C . LEU A 1 73 ? 4.021 -3.053 -0.753 1.00 89.75 73 LEU A C 1
ATOM 587 O O . LEU A 1 73 ? 5.088 -3.359 -0.219 1.00 89.75 73 LEU A O 1
ATOM 591 N N . SER A 1 74 ? 3.340 -3.914 -1.514 1.00 88.38 74 SER A N 1
ATOM 592 C CA . SER A 1 74 ? 3.804 -5.277 -1.776 1.00 88.38 74 SER 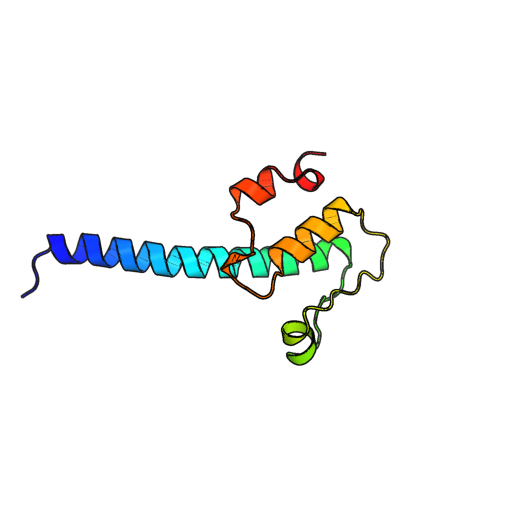A CA 1
ATOM 593 C C . SER A 1 74 ? 5.201 -5.280 -2.402 1.00 88.38 74 SER A C 1
ATOM 595 O O . SER A 1 74 ? 5.511 -4.481 -3.301 1.00 88.38 74 SER A O 1
ATOM 597 N N . LYS A 1 75 ? 6.054 -6.196 -1.924 1.00 83.44 75 LYS A N 1
ATOM 598 C CA . LYS A 1 75 ? 7.456 -6.305 -2.357 1.00 83.44 75 LYS A CA 1
ATOM 599 C C . LYS A 1 75 ? 7.558 -6.552 -3.853 1.00 83.44 75 LYS A C 1
ATOM 601 O O . LYS A 1 75 ? 8.299 -5.845 -4.533 1.00 83.44 75 LYS A O 1
ATOM 606 N N . HIS A 1 76 ? 6.790 -7.509 -4.372 1.00 83.06 76 HIS A N 1
ATOM 607 C CA . HIS A 1 76 ? 6.779 -7.774 -5.800 1.00 83.06 76 HIS A CA 1
ATOM 608 C C . HIS A 1 76 ? 5.862 -6.775 -6.512 1.00 83.06 76 HIS A C 1
ATOM 610 O O . HIS A 1 76 ? 4.686 -6.661 -6.163 1.00 83.06 76 HIS A O 1
ATOM 616 N N . PRO A 1 77 ? 6.363 -6.092 -7.553 1.00 81.62 77 PRO A N 1
ATOM 617 C CA . PRO A 1 77 ? 5.571 -5.247 -8.442 1.00 81.62 77 PRO A CA 1
ATOM 618 C C . PRO A 1 77 ? 4.272 -5.893 -8.940 1.00 81.62 77 PRO A C 1
ATOM 620 O O . PRO A 1 77 ? 3.262 -5.209 -9.060 1.00 81.62 77 PRO A O 1
ATOM 623 N N . ALA A 1 78 ? 4.306 -7.201 -9.211 1.00 84.88 78 ALA A N 1
ATOM 624 C CA . ALA A 1 78 ? 3.178 -7.961 -9.743 1.00 84.88 78 ALA A CA 1
ATOM 625 C C . ALA A 1 78 ? 2.050 -8.197 -8.723 1.00 84.88 78 ALA A C 1
ATOM 627 O O . ALA A 1 78 ? 0.911 -8.404 -9.127 1.00 84.88 78 ALA A O 1
ATOM 628 N N . ASP A 1 79 ? 2.357 -8.137 -7.423 1.00 86.56 79 ASP A N 1
ATOM 629 C CA . ASP A 1 79 ? 1.372 -8.325 -6.350 1.00 86.56 79 ASP A CA 1
ATOM 630 C C . ASP A 1 79 ? 0.611 -7.024 -6.044 1.00 86.56 79 ASP A C 1
ATOM 632 O O . ASP A 1 79 ? -0.414 -7.037 -5.357 1.00 86.56 79 ASP A O 1
ATOM 636 N N . ARG A 1 80 ? 1.116 -5.882 -6.535 1.00 89.75 80 ARG A N 1
ATOM 637 C CA . ARG A 1 80 ? 0.520 -4.569 -6.284 1.00 89.75 80 ARG A CA 1
ATOM 638 C C . ARG A 1 80 ? -0.769 -4.394 -7.093 1.00 89.75 80 ARG A C 1
ATOM 640 O O . ARG A 1 80 ? -0.823 -4.794 -8.257 1.00 89.75 80 ARG A O 1
ATOM 647 N N . PRO A 1 81 ? -1.794 -3.746 -6.516 1.00 89.25 81 PRO A N 1
ATOM 648 C CA . PRO A 1 81 ? -3.047 -3.506 -7.213 1.00 89.25 81 PRO A CA 1
ATOM 649 C C . PRO A 1 81 ? -2.868 -2.522 -8.365 1.00 89.25 81 PRO A C 1
ATOM 651 O O . PRO A 1 81 ? -2.052 -1.599 -8.305 1.00 89.25 81 PRO A O 1
ATOM 654 N N . VAL A 1 82 ? -3.720 -2.642 -9.380 1.00 88.38 82 VAL A N 1
ATOM 655 C CA . VAL A 1 82 ? -3.934 -1.545 -10.330 1.00 88.38 82 VAL A CA 1
ATOM 656 C C . VAL A 1 82 ? -4.857 -0.488 -9.721 1.00 88.38 82 VAL A C 1
ATOM 658 O O . VAL A 1 82 ? -5.662 -0.771 -8.834 1.00 88.38 82 VAL A O 1
ATOM 661 N N . LEU A 1 83 ? -4.788 0.744 -10.230 1.00 84.25 83 LEU A N 1
ATOM 662 C CA . LEU A 1 83 ? -5.554 1.877 -9.697 1.00 84.25 83 LEU A CA 1
ATOM 663 C C . LEU A 1 83 ? -7.066 1.600 -9.610 1.00 84.25 83 LEU A C 1
ATOM 665 O O . LEU A 1 83 ? -7.711 1.959 -8.630 1.00 84.25 83 LEU A O 1
ATOM 669 N N . GLU A 1 84 ? -7.631 0.913 -10.603 1.00 86.88 84 GLU A N 1
ATOM 670 C CA . GLU A 1 84 ? -9.050 0.541 -10.615 1.00 86.88 84 GLU A CA 1
ATOM 671 C C . GLU A 1 84 ? -9.430 -0.387 -9.446 1.00 86.88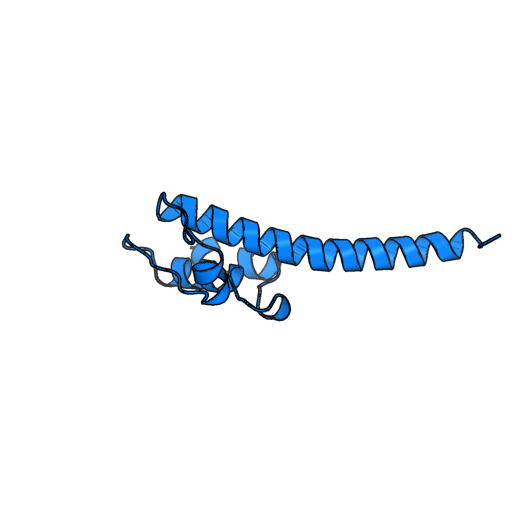 84 GLU A C 1
ATOM 673 O O . GLU A 1 84 ? -10.528 -0.277 -8.901 1.00 86.88 84 GLU A O 1
ATOM 678 N N . GLN A 1 85 ? -8.519 -1.267 -9.015 1.00 90.31 85 GLN A N 1
ATOM 679 C CA . GLN A 1 85 ? -8.728 -2.126 -7.847 1.00 90.31 85 GLN A CA 1
ATOM 680 C C . GLN A 1 85 ? -8.676 -1.322 -6.545 1.00 90.31 85 GLN A C 1
ATOM 682 O O . GLN A 1 85 ? -9.502 -1.551 -5.664 1.00 90.31 85 GLN A O 1
ATOM 687 N N . ILE A 1 86 ? -7.774 -0.339 -6.447 1.00 90.00 86 ILE A N 1
ATOM 688 C CA . ILE A 1 86 ? -7.703 0.581 -5.301 1.00 90.00 86 ILE A CA 1
ATOM 689 C C . ILE A 1 86 ? -9.012 1.355 -5.153 1.00 90.00 86 ILE A C 1
ATOM 691 O O . ILE A 1 86 ? -9.590 1.385 -4.072 1.00 90.00 86 ILE A O 1
ATOM 695 N N . LEU A 1 87 ? -9.521 1.931 -6.245 1.00 88.25 87 LEU A N 1
ATOM 696 C CA . LEU A 1 87 ? -10.770 2.702 -6.238 1.00 88.25 87 LEU A CA 1
ATOM 697 C C . LEU A 1 87 ? -11.996 1.856 -5.860 1.00 88.25 87 LEU A C 1
ATOM 699 O O . LEU A 1 87 ? -13.012 2.387 -5.415 1.00 88.25 87 LEU A O 1
ATOM 703 N N . ARG A 1 88 ? -11.916 0.534 -6.041 1.00 92.62 88 ARG A N 1
ATOM 704 C CA . ARG A 1 88 ? -12.959 -0.419 -5.646 1.00 92.62 88 ARG A CA 1
ATOM 705 C C . ARG A 1 88 ? -12.774 -0.980 -4.238 1.00 92.62 88 ARG A C 1
ATOM 707 O O . ARG A 1 88 ? -13.667 -1.684 -3.773 1.00 92.62 88 ARG A O 1
ATOM 714 N N . HIS A 1 89 ? -11.656 -0.693 -3.576 1.00 93.81 89 HIS A N 1
ATOM 715 C CA . HIS A 1 89 ? -11.342 -1.251 -2.269 1.00 93.81 89 HIS A CA 1
ATOM 716 C C . HIS A 1 89 ? -12.369 -0.791 -1.215 1.00 93.81 89 HIS A C 1
ATOM 718 O O . HIS A 1 89 ? -12.735 0.389 -1.226 1.00 93.81 89 HIS A O 1
ATOM 724 N N . PRO A 1 90 ? -12.804 -1.663 -0.280 1.00 91.62 90 PRO A N 1
ATOM 725 C CA . PRO A 1 90 ? -13.775 -1.317 0.764 1.00 91.62 90 PRO A CA 1
ATOM 726 C C . PRO A 1 90 ? -13.422 -0.029 1.511 1.00 91.62 90 PRO A C 1
ATOM 728 O O . PRO A 1 90 ? -14.253 0.859 1.636 1.00 91.62 90 PRO A O 1
ATOM 731 N N . TRP A 1 91 ? -12.145 0.137 1.870 1.00 93.12 91 TRP A N 1
ATOM 732 C CA . TRP A 1 91 ? -11.658 1.359 2.518 1.00 93.12 91 TRP A CA 1
ATOM 733 C C . TRP A 1 91 ? -11.926 2.659 1.735 1.00 93.12 91 TRP A C 1
ATOM 735 O O . TRP A 1 91 ? -12.154 3.699 2.341 1.00 93.12 91 TRP A O 1
ATOM 745 N N . VAL A 1 92 ? -11.891 2.613 0.399 1.00 89.56 92 VAL A N 1
ATOM 746 C CA . VAL A 1 92 ? -12.146 3.786 -0.456 1.00 89.56 92 VAL A CA 1
ATOM 747 C C . VAL A 1 92 ? -13.644 4.005 -0.667 1.00 89.56 92 VAL A C 1
ATOM 749 O O . VAL A 1 92 ? -14.081 5.141 -0.835 1.00 89.56 92 VAL A O 1
ATOM 752 N N . ARG A 1 93 ? -14.439 2.928 -0.674 1.00 89.44 93 ARG A N 1
ATOM 753 C CA . ARG A 1 93 ? -15.881 2.993 -0.945 1.00 89.44 93 ARG A CA 1
ATOM 754 C C . ARG A 1 93 ? -16.738 3.303 0.285 1.00 89.44 93 ARG A C 1
ATOM 756 O O . ARG A 1 93 ? -17.831 3.826 0.078 1.00 89.44 93 ARG A O 1
ATOM 763 N N . GLY A 1 94 ? -16.230 3.052 1.495 1.00 75.94 94 GLY A N 1
ATOM 764 C CA . GLY A 1 94 ? -16.958 3.246 2.755 1.00 75.94 94 GLY A CA 1
ATOM 765 C C . GLY A 1 94 ? -17.793 2.033 3.119 1.00 75.94 94 GLY A C 1
ATOM 766 O O . GLY A 1 94 ? -18.795 1.781 2.414 1.00 75.94 94 GLY A O 1
#

InterPro domains:
  IPR000719 Protein kinase domain [PF00069] (13-92)
  IPR000719 Protein kinase domain [PS50011] (1-92)
  IPR011009 Protein kinase-like domain superfamily [SSF56112] (15-93)
  IPR051138 PIM Serine/Threonine Kinase [PTHR22984] (12-92)

Organism: NCBI:txid670337

Secondary structure (DSSP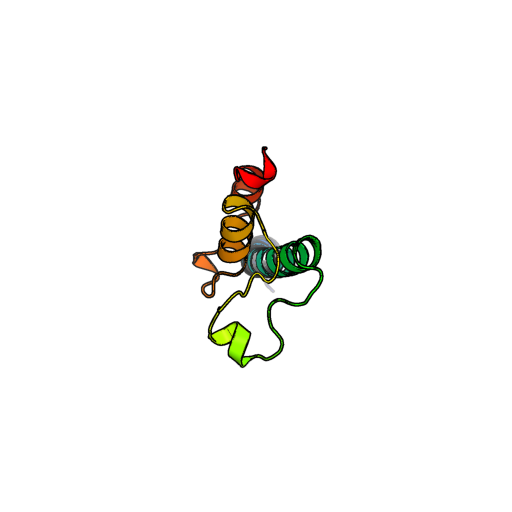, 8-state):
---HHHHHHHHHHHHHHHHHHHHHHHHHHHHHHHHHHHHSS-S-SSHHHHHHT-----S---HHHHHHHHHHT-SSGGGSPPHHHHHTSHHHH-

Radius of gyration: 17.04 Å; chains: 1; bounding box: 34×19×58 Å